Protein AF-A0A497CKU2-F1 (afdb_monomer_lite)

pLDDT: mean 89.62, std 6.11, range [52.0, 97.0]

Sequence (168 aa):
MKKFKQRWEITQNWQLIYPIVGVIALAYSVYKLVLLFSFDNIEITILLSCILFFILLKLTLTLFKFLEKRWKVDYKWRVVRIFLVFAVTGTTSVIITNPISNAIGLVKVNFADVFLGNAIYYVLKLLLTLPFYKILLVGFGWLFGEFSFFLNFAKKMLYRLGFKRFFN

Foldseek 3Di:
DVVVCVVQVPPDPVLVVLVVVVLVVLLVVLLVVLVVVPDPDPVVSVVSSVVSSVVVVVVVVVVLVVVCVVLVDPGSSVSSVLVVLVVVLVVVLLVVLVVVCVVVPLDLVVQPPPPCSNVVSVVVSCVSSLVSSLVSQLVSCVVSVNNVSSVVVSVVVCVVVVVVVVPD

Radius of gyration: 20.08 Å; chains: 1; bounding box: 48×52×46 Å

Structure (mmCIF, N/CA/C/O backbone):
data_AF-A0A497CKU2-F1
#
_entry.id   AF-A0A497CKU2-F1
#
loop_
_atom_site.group_PDB
_atom_site.id
_atom_site.type_symbol
_atom_site.label_atom_id
_atom_site.label_alt_id
_atom_site.label_comp_id
_atom_site.label_asym_id
_atom_site.label_entity_id
_atom_site.label_seq_id
_atom_site.pdbx_PDB_ins_code
_atom_site.Cartn_x
_atom_site.Cartn_y
_atom_site.Cartn_z
_atom_site.occupancy
_atom_site.B_iso_or_equiv
_atom_site.auth_seq_id
_atom_site.auth_comp_id
_atom_site.auth_asym_id
_atom_site.auth_atom_id
_atom_site.pdbx_PDB_model_num
ATOM 1 N N . MET A 1 1 ? -22.061 -10.935 16.675 1.00 76.69 1 MET A N 1
ATOM 2 C CA . MET A 1 1 ? -21.682 -9.594 16.160 1.00 76.69 1 MET A CA 1
ATOM 3 C C . MET A 1 1 ? -20.926 -8.706 17.164 1.00 76.69 1 MET A C 1
ATOM 5 O O . MET A 1 1 ? -19.894 -8.163 16.792 1.00 76.69 1 MET A O 1
ATOM 9 N N . LYS A 1 2 ? -21.370 -8.565 18.428 1.00 82.31 2 LYS A N 1
ATOM 10 C CA . LYS A 1 2 ? -20.725 -7.674 19.427 1.00 82.31 2 LYS A CA 1
ATOM 11 C C . LYS A 1 2 ? -19.222 -7.955 19.648 1.00 82.31 2 LYS A C 1
ATOM 13 O O . LYS A 1 2 ? -18.414 -7.041 19.543 1.00 82.31 2 LYS A O 1
ATOM 18 N N . LYS A 1 3 ? -18.836 -9.230 19.812 1.00 87.12 3 LYS A N 1
ATOM 19 C CA . LYS A 1 3 ? -17.426 -9.658 19.976 1.00 87.12 3 LYS A CA 1
ATOM 20 C C . LYS A 1 3 ? -16.514 -9.268 18.798 1.00 87.12 3 LYS A C 1
ATOM 22 O O . LYS A 1 3 ? -15.346 -8.960 19.002 1.00 87.12 3 LYS A O 1
ATOM 27 N N . PHE A 1 4 ? -17.038 -9.274 17.567 1.00 86.00 4 PHE A N 1
ATOM 28 C CA . PHE A 1 4 ? -16.274 -8.898 16.372 1.00 86.00 4 PHE A CA 1
ATOM 29 C C . PHE A 1 4 ? -16.002 -7.395 16.336 1.00 86.00 4 PHE A C 1
ATOM 31 O O . PHE A 1 4 ? -14.857 -6.990 16.156 1.00 86.00 4 PHE A O 1
ATOM 38 N N . LYS A 1 5 ? -17.042 -6.581 16.575 1.00 86.25 5 LYS A N 1
ATOM 39 C CA . LYS A 1 5 ? -16.913 -5.118 16.615 1.00 86.25 5 LYS A CA 1
ATOM 40 C C . LYS A 1 5 ? -15.896 -4.674 17.663 1.00 86.25 5 LYS A C 1
ATOM 42 O O . LYS A 1 5 ? -15.042 -3.858 17.357 1.00 86.25 5 LYS A O 1
ATOM 47 N N . GLN A 1 6 ? -15.923 -5.284 18.848 1.00 87.75 6 GLN A N 1
ATOM 48 C CA . GLN A 1 6 ? -14.955 -4.993 19.905 1.00 87.75 6 GLN A CA 1
ATOM 49 C C . GLN A 1 6 ? -13.521 -5.377 19.509 1.00 87.75 6 GLN A C 1
ATOM 51 O O . GLN A 1 6 ? -12.601 -4.592 19.702 1.00 87.75 6 GLN A O 1
ATOM 56 N N . ARG A 1 7 ? -13.317 -6.557 18.904 1.00 86.19 7 ARG A N 1
ATOM 57 C CA . ARG A 1 7 ? -11.985 -7.014 18.466 1.00 86.19 7 ARG A CA 1
ATOM 58 C C . ARG A 1 7 ? -11.354 -6.096 17.416 1.00 86.19 7 ARG A C 1
ATOM 60 O O . ARG A 1 7 ? -10.135 -5.936 17.422 1.00 86.19 7 ARG A O 1
ATOM 67 N N . TRP A 1 8 ? -12.174 -5.561 16.515 1.00 85.69 8 TRP A N 1
ATOM 68 C CA . TRP A 1 8 ? -11.758 -4.676 15.424 1.00 85.69 8 TRP A CA 1
ATOM 69 C C . TRP A 1 8 ? -11.856 -3.186 15.769 1.00 85.69 8 TRP A C 1
ATOM 71 O O . TRP A 1 8 ? -11.634 -2.367 14.885 1.00 85.69 8 TRP A O 1
ATOM 81 N N . GLU A 1 9 ? -12.191 -2.845 17.019 1.00 88.25 9 GLU A N 1
ATOM 82 C CA . GLU A 1 9 ? -12.399 -1.467 17.498 1.00 88.25 9 GLU A CA 1
ATOM 83 C C . GLU A 1 9 ? -13.355 -0.662 16.601 1.00 88.25 9 GLU A C 1
ATOM 85 O O . GLU A 1 9 ? -13.139 0.504 16.270 1.00 88.25 9 GLU A O 1
ATOM 90 N N . ILE A 1 10 ? -14.429 -1.325 16.173 1.00 88.19 10 ILE A N 1
ATOM 91 C CA . ILE A 1 10 ? -15.487 -0.732 15.362 1.00 88.19 10 ILE A CA 1
ATOM 92 C C . ILE A 1 10 ? -16.417 0.048 16.285 1.00 88.19 10 ILE A C 1
ATOM 94 O O . ILE A 1 10 ? -17.176 -0.540 17.059 1.00 88.19 10 ILE A O 1
ATOM 98 N N . THR A 1 11 ? -16.365 1.369 16.170 1.00 87.50 11 THR A N 1
ATOM 99 C CA . THR A 1 11 ? -17.225 2.306 16.898 1.00 87.50 11 THR A CA 1
ATOM 100 C C . THR A 1 11 ? -18.519 2.587 16.141 1.00 87.50 11 THR A C 1
ATOM 102 O O . THR A 1 11 ? -19.563 2.764 16.759 1.00 87.50 11 THR A O 1
ATOM 105 N N . GLN A 1 12 ? -18.476 2.573 14.805 1.00 88.75 12 GLN A N 1
ATOM 106 C CA . GLN A 1 12 ? -19.609 2.906 13.938 1.00 88.75 12 GLN A CA 1
ATOM 107 C C . GLN A 1 12 ? -19.880 1.799 12.919 1.00 88.75 12 GLN A C 1
ATOM 109 O O . GLN A 1 12 ? -18.955 1.217 12.356 1.00 88.75 12 GLN A O 1
ATOM 114 N N . ASN A 1 13 ? -21.153 1.524 12.624 1.00 89.38 13 ASN A N 1
ATOM 115 C CA . ASN A 1 13 ? -21.537 0.395 11.762 1.00 89.38 13 ASN A CA 1
ATOM 116 C C . ASN A 1 13 ? -20.945 0.467 10.348 1.00 89.38 13 ASN A C 1
ATOM 118 O O . ASN A 1 13 ? -20.566 -0.568 9.807 1.00 89.38 13 ASN A O 1
ATOM 122 N N . TRP A 1 14 ? -20.807 1.664 9.774 1.00 88.31 14 TRP A N 1
ATOM 123 C CA . TRP A 1 14 ? -20.240 1.840 8.434 1.00 88.31 14 TRP A CA 1
ATOM 124 C C . TRP A 1 14 ? -18.773 1.382 8.339 1.00 88.31 14 TRP A C 1
ATOM 126 O O . TRP A 1 14 ? -18.325 0.996 7.266 1.00 88.31 14 TRP A O 1
ATOM 136 N N . GLN A 1 15 ? -18.029 1.334 9.453 1.00 91.19 15 GLN A N 1
ATOM 137 C CA . GLN A 1 15 ? -16.632 0.872 9.472 1.00 91.19 15 GLN A CA 1
ATOM 138 C C . GLN A 1 15 ? -16.503 -0.635 9.194 1.00 91.19 15 GLN A C 1
ATOM 140 O O . GLN A 1 15 ? -15.416 -1.099 8.847 1.00 91.19 15 GLN A O 1
ATOM 145 N N . LEU A 1 16 ? -17.597 -1.405 9.288 1.00 91.06 16 LEU A N 1
ATOM 146 C CA . LEU A 1 16 ? -17.625 -2.819 8.892 1.00 91.06 16 LEU A CA 1
ATOM 147 C C . LEU A 1 16 ? -17.284 -3.024 7.412 1.00 91.06 16 LEU A C 1
ATOM 149 O O . LEU A 1 16 ? -16.845 -4.113 7.045 1.00 91.06 16 LEU A O 1
ATOM 153 N N . ILE A 1 17 ? -17.430 -1.985 6.583 1.00 92.50 17 ILE A N 1
ATOM 154 C CA . ILE A 1 17 ? -17.075 -2.050 5.169 1.00 92.50 17 ILE A CA 1
ATOM 155 C C . ILE A 1 17 ? -15.601 -2.418 4.970 1.00 92.50 17 ILE A C 1
ATOM 157 O O . ILE A 1 17 ? -15.293 -3.183 4.066 1.00 92.50 17 ILE A O 1
ATOM 161 N N . TYR A 1 18 ? -14.688 -1.962 5.837 1.00 91.50 18 TYR A N 1
ATOM 162 C CA . TYR A 1 18 ? -13.257 -2.189 5.630 1.00 91.50 18 TYR A CA 1
ATOM 163 C C . TYR A 1 18 ? -12.861 -3.659 5.809 1.00 91.50 18 TYR A C 1
ATOM 165 O O . TYR A 1 18 ? -12.276 -4.208 4.878 1.00 91.50 18 TYR A O 1
ATOM 173 N N . PRO A 1 19 ? -13.202 -4.352 6.917 1.00 91.88 19 PRO A N 1
ATOM 174 C CA . PRO A 1 19 ? -12.962 -5.790 7.011 1.00 91.88 19 PRO A CA 1
ATOM 175 C C . PRO A 1 19 ? -13.617 -6.593 5.880 1.00 91.88 19 PRO A C 1
ATOM 177 O O . PRO A 1 19 ? -12.997 -7.524 5.374 1.00 91.88 19 PRO A O 1
ATOM 180 N N . ILE A 1 20 ? -14.832 -6.222 5.456 1.00 93.62 20 ILE A N 1
ATOM 181 C CA . ILE A 1 20 ? -15.544 -6.903 4.361 1.00 93.62 20 ILE A CA 1
ATOM 182 C C . ILE A 1 20 ? -14.787 -6.730 3.041 1.00 93.62 20 ILE A C 1
ATOM 184 O O . ILE A 1 20 ? -14.458 -7.720 2.391 1.00 93.62 20 ILE A O 1
ATOM 188 N N . VAL A 1 21 ? -14.442 -5.493 2.677 1.00 94.06 21 VAL A N 1
ATOM 189 C CA . VAL A 1 21 ? -13.651 -5.190 1.475 1.00 94.06 21 VAL A CA 1
ATOM 190 C C . VAL A 1 21 ? -12.292 -5.885 1.530 1.00 94.06 21 VAL A C 1
ATOM 192 O O . VAL A 1 21 ? -11.849 -6.422 0.523 1.00 94.06 21 VAL A O 1
ATOM 195 N N . GLY A 1 22 ? -11.650 -5.943 2.700 1.00 93.06 22 GLY A N 1
ATOM 196 C CA . GLY A 1 22 ? -10.391 -6.665 2.884 1.00 93.06 22 GLY A CA 1
ATOM 197 C C . GLY A 1 22 ? -10.515 -8.164 2.595 1.00 93.06 22 GLY A C 1
ATOM 198 O O . GLY A 1 22 ? -9.664 -8.723 1.906 1.00 93.06 22 GLY A O 1
ATOM 199 N N . VAL A 1 23 ? -11.587 -8.809 3.064 1.00 94.75 23 VAL A N 1
ATOM 200 C CA . VAL A 1 23 ? -11.859 -10.229 2.781 1.00 94.75 23 VAL A CA 1
ATOM 201 C C . VAL A 1 23 ? -12.161 -10.452 1.298 1.00 94.75 23 VAL A C 1
ATOM 203 O O . VAL A 1 23 ? -11.612 -11.380 0.708 1.00 94.75 23 VAL A O 1
ATOM 206 N N . ILE A 1 24 ? -12.971 -9.586 0.680 1.00 95.50 24 ILE A N 1
ATOM 207 C CA . ILE A 1 24 ? -13.286 -9.655 -0.757 1.00 95.50 24 ILE A CA 1
ATOM 208 C C . ILE A 1 24 ? -12.014 -9.485 -1.597 1.00 95.50 24 ILE A C 1
ATOM 210 O O . ILE A 1 24 ? -11.765 -10.270 -2.509 1.00 95.50 24 ILE A O 1
ATOM 214 N N . ALA A 1 25 ? -11.173 -8.502 -1.267 1.00 93.69 25 ALA A N 1
ATOM 215 C CA . ALA A 1 25 ? -9.907 -8.268 -1.954 1.00 93.69 25 ALA A CA 1
ATOM 216 C C . ALA A 1 25 ? -8.948 -9.462 -1.813 1.00 93.69 25 ALA A C 1
ATOM 218 O O . ALA A 1 25 ? -8.254 -9.818 -2.768 1.00 93.69 25 ALA A O 1
ATOM 219 N N . LEU A 1 26 ? -8.929 -10.113 -0.644 1.00 95.38 26 LEU A N 1
ATOM 220 C CA . LEU A 1 26 ? -8.125 -11.311 -0.409 1.00 95.38 26 LEU A CA 1
ATOM 221 C C . LEU A 1 26 ? -8.645 -12.500 -1.225 1.00 95.38 26 LEU A C 1
ATOM 223 O O . LEU A 1 26 ? -7.850 -13.165 -1.882 1.00 95.38 26 LEU A O 1
ATOM 227 N N . ALA A 1 27 ? -9.962 -12.719 -1.259 1.00 95.44 27 ALA A N 1
ATOM 228 C CA . ALA A 1 27 ? -10.582 -13.748 -2.092 1.00 95.44 27 ALA A CA 1
ATOM 229 C C . ALA A 1 27 ? -10.280 -13.536 -3.586 1.00 95.44 27 ALA A C 1
ATOM 231 O O . ALA A 1 27 ? -9.874 -14.471 -4.272 1.00 95.44 27 ALA A O 1
ATOM 232 N N . TYR A 1 28 ? -10.387 -12.297 -4.075 1.00 94.06 28 TYR A N 1
ATOM 233 C CA . TYR A 1 28 ? -10.028 -11.955 -5.453 1.00 94.06 28 TYR A CA 1
ATOM 234 C C . TYR A 1 28 ? -8.541 -12.210 -5.749 1.00 94.06 28 TYR A C 1
ATOM 236 O O . TYR A 1 28 ? -8.195 -12.752 -6.799 1.00 94.06 28 TYR A O 1
ATOM 244 N N . SER A 1 29 ? -7.659 -11.865 -4.807 1.00 93.00 29 SER A N 1
ATOM 245 C CA . SER A 1 29 ? -6.216 -12.100 -4.939 1.00 93.00 29 SER A CA 1
ATOM 246 C C . SER A 1 29 ? -5.884 -13.592 -4.987 1.00 93.00 29 SER A C 1
ATOM 248 O O . SER A 1 29 ? -5.084 -14.009 -5.818 1.00 93.00 29 SER A O 1
ATOM 250 N N . VAL A 1 30 ? -6.530 -14.404 -4.144 1.00 95.38 30 VAL A N 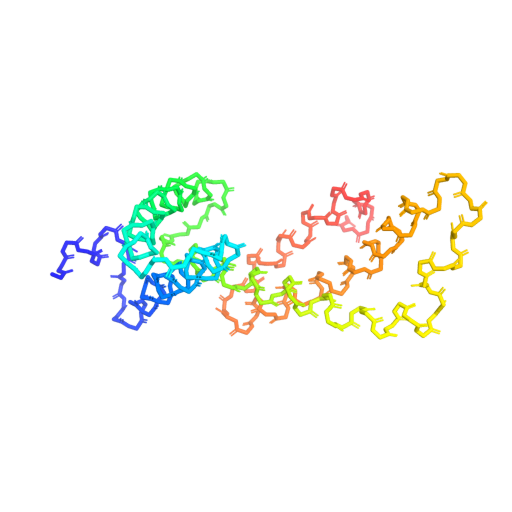1
ATOM 251 C CA . VAL A 1 30 ? -6.413 -15.873 -4.161 1.00 95.38 30 VAL A CA 1
ATOM 252 C C . VAL A 1 30 ? -6.849 -16.427 -5.508 1.00 95.38 30 VAL A C 1
ATOM 254 O O . VAL A 1 30 ? -6.092 -17.168 -6.124 1.00 95.38 30 VAL A O 1
ATOM 257 N N . TYR A 1 31 ? -8.028 -16.031 -5.990 1.00 91.38 31 TYR A N 1
ATOM 258 C CA . TYR A 1 31 ? -8.544 -16.477 -7.281 1.00 91.38 31 TYR A CA 1
ATOM 259 C C . TYR A 1 31 ? -7.568 -16.162 -8.422 1.00 91.38 31 TYR A C 1
ATOM 261 O O . TYR A 1 31 ? -7.220 -17.041 -9.208 1.00 91.38 31 TYR A O 1
ATOM 269 N N . LYS A 1 32 ? -7.056 -14.924 -8.476 1.00 91.06 32 LYS A N 1
ATOM 270 C CA . LYS A 1 32 ? -6.059 -14.515 -9.477 1.00 91.06 32 LYS A CA 1
ATOM 271 C C . LYS A 1 32 ? -4.748 -15.294 -9.371 1.00 91.06 32 LYS A C 1
ATOM 273 O O . LYS A 1 32 ? -4.164 -15.603 -10.404 1.00 91.06 32 LYS A O 1
ATOM 278 N N . LEU A 1 33 ? -4.288 -15.598 -8.157 1.00 91.38 33 LEU A N 1
ATOM 279 C CA . LEU A 1 33 ? -3.067 -16.373 -7.940 1.00 91.38 33 LEU A CA 1
ATOM 280 C C . LEU A 1 33 ? -3.233 -17.833 -8.351 1.00 91.38 33 LEU A C 1
ATOM 282 O O . LEU A 1 33 ? -2.351 -18.367 -9.008 1.00 91.38 33 LEU A O 1
ATOM 286 N N . VAL A 1 34 ? -4.348 -18.475 -8.005 1.00 91.81 34 VAL A N 1
ATOM 287 C CA . VAL A 1 34 ? -4.597 -19.873 -8.386 1.00 91.81 34 VAL A CA 1
ATOM 288 C C . VAL A 1 34 ? -4.740 -20.006 -9.903 1.00 91.81 34 VAL A C 1
ATOM 290 O O . VAL A 1 34 ? -4.200 -20.943 -10.484 1.00 91.81 34 VAL A O 1
ATOM 293 N N . LEU A 1 35 ? -5.370 -19.027 -10.560 1.00 87.12 35 LEU A N 1
ATOM 294 C CA . LEU A 1 35 ? -5.504 -18.993 -12.018 1.00 87.12 35 LEU A CA 1
ATOM 295 C C . LEU A 1 35 ? -4.152 -18.903 -12.751 1.00 87.12 35 LEU A C 1
ATOM 297 O O . LEU A 1 35 ? -4.063 -19.319 -13.898 1.00 87.12 35 LEU A O 1
ATOM 301 N N . LEU A 1 36 ? -3.092 -18.411 -12.097 1.00 88.81 36 LEU A N 1
ATOM 302 C CA . LEU A 1 36 ? -1.738 -18.385 -12.666 1.00 88.81 36 LEU A CA 1
ATOM 303 C C . LEU A 1 36 ? -1.123 -19.788 -12.811 1.00 88.81 36 LEU A C 1
ATOM 305 O O . LEU A 1 36 ? -0.213 -19.970 -13.614 1.00 88.81 36 LEU A O 1
ATOM 309 N N . PHE A 1 37 ? -1.607 -20.772 -12.051 1.00 85.88 37 PHE A N 1
ATOM 310 C CA . PHE A 1 37 ? -1.101 -22.145 -12.087 1.00 85.88 37 PHE A CA 1
ATOM 311 C C . PHE A 1 37 ? -1.849 -23.056 -13.075 1.00 85.88 37 PHE A C 1
ATOM 313 O O . PHE A 1 37 ? -1.416 -24.186 -13.268 1.00 85.88 37 PHE A O 1
ATOM 320 N N . SER A 1 38 ? -2.930 -22.575 -13.708 1.00 77.56 38 SER A N 1
ATOM 321 C CA . SER A 1 38 ? -3.649 -23.248 -14.807 1.00 77.56 38 SER A CA 1
ATOM 322 C C . SER A 1 38 ? -3.929 -24.747 -14.591 1.00 77.56 38 SER A C 1
ATOM 324 O O . SER A 1 38 ? -3.586 -25.569 -15.433 1.00 77.56 38 SER A O 1
ATOM 326 N N . PHE A 1 39 ? -4.539 -25.127 -13.462 1.00 79.94 39 PHE A N 1
ATOM 327 C CA . PHE A 1 39 ? -4.917 -26.525 -13.220 1.00 79.94 39 PHE A CA 1
ATOM 328 C C . PHE A 1 39 ? -6.140 -26.932 -14.059 1.00 79.94 39 PHE A C 1
ATOM 330 O O . PHE A 1 39 ? -7.180 -26.282 -13.980 1.00 79.94 39 PHE A O 1
ATOM 337 N N . ASP A 1 40 ? -6.047 -28.051 -14.784 1.00 77.25 40 ASP A N 1
AT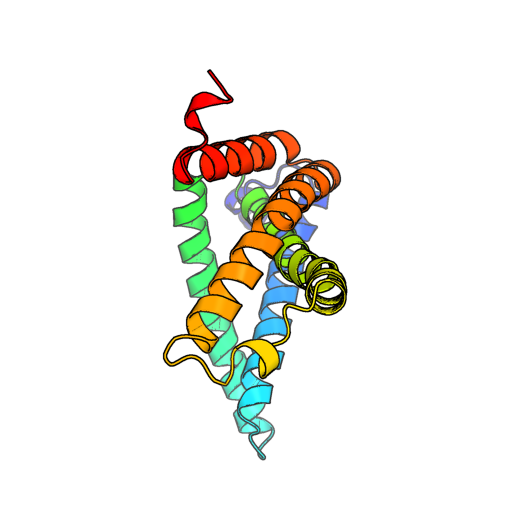OM 338 C CA . ASP A 1 40 ? -7.152 -28.577 -15.608 1.00 77.25 40 ASP A CA 1
ATOM 339 C C . ASP A 1 40 ? -8.336 -29.100 -14.771 1.00 77.25 40 ASP A C 1
ATOM 341 O O . ASP A 1 40 ? -9.484 -29.104 -15.214 1.00 77.25 40 ASP A O 1
ATOM 345 N N . ASN A 1 41 ? -8.076 -29.517 -13.527 1.00 87.19 41 ASN A N 1
ATOM 346 C CA . ASN A 1 41 ? -9.087 -30.081 -12.635 1.00 87.19 41 ASN A CA 1
ATOM 347 C C . ASN A 1 41 ? -9.723 -29.003 -11.744 1.00 87.19 41 ASN A C 1
ATOM 349 O O . ASN A 1 41 ? -9.064 -28.400 -10.886 1.00 87.19 41 ASN A O 1
ATOM 353 N N . ILE A 1 42 ? -11.040 -28.823 -11.882 1.00 86.94 42 ILE A N 1
ATOM 354 C CA . ILE A 1 42 ? -11.838 -27.884 -11.074 1.00 86.94 42 ILE A CA 1
ATOM 355 C C . ILE A 1 42 ? -11.732 -28.171 -9.567 1.00 86.94 42 ILE A C 1
ATOM 357 O O . ILE A 1 42 ? -11.590 -27.240 -8.774 1.00 86.94 42 ILE A O 1
ATOM 361 N N . GLU A 1 43 ? -11.741 -29.441 -9.159 1.00 89.12 43 GLU A N 1
ATOM 362 C CA . GLU A 1 43 ? -11.698 -29.828 -7.742 1.00 89.12 43 GLU A CA 1
ATOM 363 C C . GLU A 1 43 ? -10.392 -29.394 -7.063 1.00 89.12 43 GLU A C 1
ATOM 365 O O . GLU A 1 43 ? -10.406 -28.804 -5.980 1.00 89.12 43 GLU A O 1
ATOM 370 N N . ILE A 1 44 ? -9.261 -29.609 -7.743 1.00 87.81 44 ILE A N 1
ATOM 371 C CA . ILE A 1 44 ? -7.929 -29.209 -7.271 1.00 87.81 44 ILE A CA 1
ATOM 372 C C . ILE A 1 44 ? -7.848 -27.682 -7.160 1.00 87.81 44 ILE A C 1
ATOM 374 O O . ILE A 1 44 ? -7.346 -27.156 -6.165 1.00 87.81 44 ILE A O 1
ATOM 378 N N . THR A 1 45 ? -8.402 -26.968 -8.143 1.00 88.00 45 THR A N 1
ATOM 379 C CA . THR A 1 45 ? -8.462 -25.499 -8.162 1.00 88.00 45 THR A CA 1
ATOM 380 C C . THR A 1 45 ? -9.228 -24.943 -6.958 1.00 88.00 45 THR A C 1
ATOM 382 O O . THR A 1 45 ? -8.764 -24.001 -6.303 1.00 88.00 45 THR A O 1
ATOM 385 N N . ILE A 1 46 ? -10.380 -25.532 -6.625 1.00 90.81 46 ILE A N 1
ATOM 386 C CA . ILE A 1 46 ? -11.196 -25.118 -5.474 1.00 90.81 46 ILE A CA 1
ATOM 387 C C . ILE A 1 46 ? -10.462 -25.416 -4.163 1.00 90.81 46 ILE A C 1
ATOM 389 O O . ILE A 1 46 ? -10.334 -24.528 -3.315 1.00 90.81 46 ILE A O 1
ATOM 393 N N . LEU A 1 47 ? -9.928 -26.631 -4.010 1.00 92.12 47 LEU A N 1
ATOM 394 C CA . LEU A 1 47 ? -9.213 -27.044 -2.802 1.00 92.12 47 LEU A CA 1
ATOM 395 C C . LEU A 1 47 ? -7.999 -26.142 -2.527 1.00 92.12 47 LEU A C 1
ATOM 397 O O . LEU A 1 47 ? -7.840 -25.632 -1.413 1.00 92.12 47 LEU A O 1
ATOM 401 N N . LEU A 1 48 ? -7.179 -25.885 -3.550 1.00 91.88 48 LEU A N 1
ATOM 402 C CA . LEU A 1 48 ? -6.025 -24.990 -3.450 1.00 91.88 48 LEU A CA 1
ATOM 403 C C . LEU A 1 48 ? -6.436 -23.554 -3.128 1.00 91.88 48 LEU A C 1
ATOM 405 O O . LEU A 1 48 ? -5.786 -22.915 -2.300 1.00 91.88 48 LEU A O 1
ATOM 409 N N . SER A 1 49 ? -7.525 -23.057 -3.719 1.00 92.75 49 SER A N 1
ATOM 410 C CA . SER A 1 49 ? -8.055 -21.724 -3.407 1.00 92.75 49 SER A CA 1
ATOM 411 C C . SER A 1 49 ? -8.430 -21.602 -1.931 1.00 92.75 49 SER A C 1
ATOM 413 O O . SER A 1 49 ? -8.045 -20.631 -1.279 1.00 92.75 49 SER A O 1
ATOM 415 N N . CYS A 1 50 ? -9.115 -22.597 -1.362 1.00 94.12 50 CYS A N 1
ATOM 416 C CA . CYS A 1 50 ? -9.450 -22.602 0.062 1.00 94.12 50 CYS A CA 1
ATOM 417 C C . CYS A 1 50 ? -8.193 -22.600 0.942 1.00 94.12 50 CYS A C 1
ATOM 419 O O . CYS A 1 50 ? -8.074 -21.762 1.840 1.00 94.12 50 CYS A O 1
ATOM 421 N N . ILE A 1 51 ? -7.233 -23.488 0.667 1.00 95.06 51 ILE A N 1
ATOM 422 C CA . ILE A 1 51 ? -5.979 -23.581 1.431 1.00 95.06 51 ILE A CA 1
ATOM 423 C C . ILE A 1 51 ? -5.210 -22.253 1.367 1.00 95.06 51 ILE A C 1
ATOM 425 O O . ILE A 1 51 ? -4.843 -21.693 2.406 1.00 95.06 51 ILE A O 1
ATOM 429 N N . LEU A 1 52 ? -5.016 -21.710 0.163 1.00 95.62 52 LEU A N 1
ATOM 430 C CA . LEU A 1 52 ? -4.288 -20.462 -0.052 1.00 95.62 52 LEU A CA 1
ATOM 431 C C . LEU A 1 52 ? -4.991 -19.275 0.617 1.00 95.62 52 LEU A C 1
ATOM 433 O O . LEU A 1 52 ? -4.324 -18.429 1.214 1.00 95.62 52 LEU A O 1
ATOM 437 N N . PHE A 1 53 ? -6.325 -19.234 0.585 1.00 97.00 53 PHE A N 1
ATOM 438 C CA . PHE A 1 53 ? -7.109 -18.210 1.271 1.00 97.00 53 PHE A CA 1
ATOM 439 C C . PHE A 1 53 ? -6.847 -18.202 2.778 1.00 97.00 53 PHE A C 1
ATOM 441 O O . PHE A 1 53 ? -6.568 -17.141 3.340 1.00 97.00 53 PHE A O 1
ATOM 448 N N . PHE A 1 54 ? -6.873 -19.361 3.442 1.00 96.12 54 PHE A N 1
ATOM 449 C CA . PHE A 1 54 ? -6.602 -19.429 4.881 1.00 96.12 54 PHE A CA 1
ATOM 450 C C . PHE A 1 54 ? -5.161 -19.035 5.226 1.00 96.12 54 PHE A C 1
ATOM 452 O O . PHE A 1 54 ? -4.941 -18.318 6.210 1.00 96.12 54 PHE A O 1
ATOM 459 N N . ILE A 1 55 ? -4.188 -19.456 4.410 1.00 96.56 55 ILE A N 1
ATOM 460 C CA . ILE A 1 55 ? -2.777 -19.082 4.577 1.00 96.56 55 ILE A CA 1
ATOM 461 C C . ILE A 1 55 ? -2.614 -17.563 4.461 1.00 96.56 55 ILE A C 1
ATOM 463 O O . ILE A 1 55 ? -2.070 -16.930 5.373 1.00 96.56 55 ILE A O 1
ATOM 467 N N . LEU A 1 56 ? -3.127 -16.967 3.381 1.00 95.56 56 LEU A N 1
ATOM 468 C CA . LEU A 1 56 ? -3.037 -15.528 3.147 1.00 95.56 56 LEU A CA 1
ATOM 469 C C . LEU A 1 56 ? -3.782 -14.739 4.220 1.00 95.56 56 LEU A C 1
ATOM 471 O O . LEU A 1 56 ? -3.225 -13.781 4.747 1.00 95.56 56 LEU A O 1
ATOM 475 N N . LEU A 1 57 ? -4.979 -15.165 4.629 1.00 95.56 57 LEU A N 1
ATOM 476 C CA . LEU A 1 57 ? -5.729 -14.505 5.698 1.00 95.56 57 LEU A CA 1
ATOM 477 C C . LEU A 1 57 ? -4.925 -14.466 7.004 1.00 95.56 57 LEU A C 1
ATOM 479 O O . LEU A 1 57 ? -4.818 -13.414 7.643 1.00 95.56 57 LEU A O 1
ATOM 483 N N . LYS A 1 58 ? -4.324 -15.595 7.398 1.00 95.69 58 LYS A N 1
ATOM 484 C CA . LYS A 1 58 ? -3.500 -15.675 8.612 1.00 95.69 58 LYS A CA 1
ATOM 485 C C . LYS A 1 58 ? -2.265 -14.778 8.512 1.00 95.69 58 LYS A C 1
ATOM 487 O O . LYS A 1 58 ? -1.930 -14.088 9.482 1.00 95.69 58 LYS A O 1
ATOM 492 N N . LEU A 1 59 ? -1.615 -14.754 7.350 1.00 95.44 59 LEU A N 1
ATOM 493 C CA . LEU A 1 59 ? -0.469 -13.892 7.075 1.00 95.44 59 LEU A CA 1
ATOM 494 C C . LEU A 1 59 ? -0.861 -12.412 7.165 1.00 95.44 59 LEU A C 1
ATOM 496 O O . LEU A 1 59 ? -0.240 -11.664 7.921 1.00 95.44 59 LEU A O 1
ATOM 500 N N . THR A 1 60 ? -1.929 -11.996 6.482 1.00 93.56 60 THR A N 1
ATOM 501 C CA . THR A 1 60 ? -2.419 -10.611 6.481 1.00 93.56 60 THR A CA 1
ATOM 502 C C . THR A 1 60 ? -2.764 -10.137 7.891 1.00 93.56 60 THR A C 1
ATOM 504 O O . THR A 1 60 ? -2.316 -9.069 8.306 1.00 93.56 60 THR A O 1
ATOM 507 N N . LEU A 1 61 ? -3.486 -10.941 8.678 1.00 92.88 61 LEU A N 1
ATOM 508 C CA . LEU A 1 61 ? -3.826 -10.582 10.060 1.00 92.88 61 LEU A CA 1
ATOM 509 C C . LEU A 1 61 ? -2.590 -10.477 10.966 1.00 92.88 61 LEU A C 1
ATOM 511 O O . LEU A 1 61 ? -2.562 -9.648 11.877 1.00 92.88 61 LEU A O 1
ATOM 515 N N . THR A 1 62 ? -1.564 -11.293 10.724 1.00 93.25 62 THR A N 1
ATOM 516 C CA . THR A 1 62 ? -0.297 -11.221 11.467 1.00 93.25 62 THR A CA 1
ATOM 517 C C . THR A 1 62 ? 0.481 -9.957 11.102 1.00 93.25 62 THR A C 1
ATOM 519 O O . THR A 1 62 ? 0.951 -9.245 11.993 1.00 93.25 62 THR A O 1
ATOM 522 N N . LEU A 1 63 ? 0.544 -9.618 9.811 1.00 92.62 63 LEU A N 1
ATOM 523 C CA . LEU A 1 63 ? 1.150 -8.373 9.336 1.00 92.62 63 LEU A CA 1
ATOM 524 C C . LEU A 1 63 ? 0.434 -7.139 9.886 1.00 92.62 63 LEU A C 1
ATOM 526 O O . LEU A 1 63 ? 1.096 -6.181 10.279 1.00 92.62 63 LEU A O 1
ATOM 530 N N . PHE A 1 64 ? -0.897 -7.155 9.964 1.00 92.00 64 PHE A N 1
ATOM 531 C CA . PHE A 1 64 ? -1.658 -6.023 10.494 1.00 92.00 64 PHE A CA 1
ATOM 532 C C . PHE A 1 64 ? -1.294 -5.714 11.941 1.00 92.00 64 PHE A C 1
ATOM 534 O O . PHE A 1 64 ? -1.037 -4.555 12.246 1.00 92.00 64 PHE A O 1
ATOM 541 N N . LYS A 1 65 ? -1.156 -6.730 12.802 1.00 89.81 65 LYS A N 1
ATOM 542 C CA . LYS A 1 65 ? -0.709 -6.527 14.192 1.00 89.81 65 LYS A CA 1
ATOM 543 C C . LYS A 1 65 ? 0.673 -5.873 14.267 1.00 89.81 65 LYS A C 1
ATOM 545 O O . LYS A 1 65 ? 0.914 -5.008 15.107 1.00 89.81 65 LYS A O 1
ATOM 550 N N . PHE A 1 66 ? 1.591 -6.279 13.391 1.00 89.81 66 PHE A N 1
ATOM 551 C CA . PHE A 1 66 ? 2.932 -5.697 13.334 1.00 89.81 66 PHE A CA 1
ATOM 552 C C . PHE A 1 66 ? 2.905 -4.238 12.846 1.00 89.81 66 PHE A C 1
ATOM 554 O O . PHE A 1 66 ? 3.581 -3.369 13.405 1.00 89.81 66 PHE A O 1
ATOM 561 N N . LEU A 1 67 ? 2.107 -3.957 11.815 1.00 90.12 67 LEU A N 1
ATOM 562 C CA . LEU A 1 67 ? 2.019 -2.636 11.198 1.00 90.12 67 LEU A CA 1
ATOM 563 C C . LEU A 1 67 ? 1.252 -1.634 12.050 1.00 90.12 67 LEU A C 1
ATOM 565 O O . LEU A 1 67 ? 1.687 -0.492 12.137 1.00 90.12 67 LEU A O 1
ATOM 569 N N . GLU A 1 68 ? 0.194 -2.058 12.735 1.00 88.94 68 GLU A N 1
ATOM 570 C CA . GLU A 1 68 ? -0.545 -1.254 13.714 1.00 88.94 68 GLU A CA 1
ATOM 571 C C . GLU A 1 68 ? 0.415 -0.638 14.744 1.00 88.94 68 GLU A C 1
ATOM 573 O O . GLU A 1 68 ? 0.451 0.583 14.917 1.00 88.94 68 GLU A O 1
ATOM 578 N N . LYS A 1 69 ? 1.304 -1.460 15.324 1.00 86.94 69 LYS A N 1
ATOM 579 C CA . LYS A 1 69 ? 2.324 -1.009 16.285 1.00 86.94 69 LYS A CA 1
ATOM 580 C C . LYS A 1 69 ? 3.368 -0.082 15.654 1.00 86.94 69 LYS A C 1
ATOM 582 O O . LYS A 1 69 ? 3.782 0.897 16.275 1.00 86.94 69 LYS A O 1
ATOM 587 N N . ARG A 1 70 ? 3.813 -0.371 14.426 1.00 87.25 70 ARG A N 1
ATOM 588 C CA . ARG A 1 70 ? 4.851 0.419 13.733 1.00 87.25 70 ARG A CA 1
ATOM 589 C C . ARG A 1 70 ? 4.339 1.776 13.249 1.00 87.25 70 ARG A C 1
ATOM 591 O O . ARG A 1 70 ? 5.098 2.746 13.218 1.00 87.25 70 ARG A O 1
ATOM 598 N N . TRP A 1 71 ? 3.082 1.830 1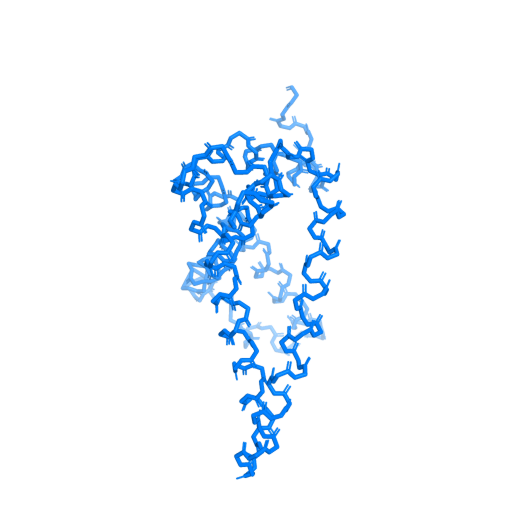2.830 1.00 87.69 71 TRP A N 1
ATOM 599 C CA . TRP A 1 71 ? 2.442 3.010 12.260 1.00 87.69 71 TRP A CA 1
ATOM 600 C C . TRP A 1 71 ? 1.658 3.829 13.287 1.00 87.69 71 TRP A C 1
ATOM 602 O O . TRP A 1 71 ? 1.304 4.960 12.965 1.00 87.69 71 TRP A O 1
ATOM 612 N N . LYS A 1 72 ? 1.483 3.314 14.517 1.00 86.31 72 LYS A N 1
ATOM 613 C CA . LYS A 1 72 ? 0.742 3.958 15.616 1.00 86.31 72 LYS A CA 1
ATOM 614 C C . LYS A 1 72 ? -0.668 4.361 15.173 1.00 86.31 72 LYS A C 1
ATOM 616 O O . LYS A 1 72 ? -1.041 5.525 15.245 1.00 86.31 72 LYS A O 1
ATOM 621 N N . VAL A 1 73 ? -1.402 3.397 14.624 1.00 86.81 73 VAL A N 1
ATOM 622 C CA . VAL A 1 73 ? -2.759 3.608 14.107 1.00 86.81 73 VAL A CA 1
ATOM 623 C C . VAL A 1 73 ? -3.765 3.362 15.230 1.00 86.81 73 VAL A C 1
ATOM 625 O O . VAL A 1 73 ? -3.703 2.319 15.867 1.00 86.81 73 VAL A O 1
ATOM 628 N N . ASP A 1 74 ? -4.697 4.295 15.441 1.00 82.12 74 ASP A N 1
ATOM 629 C CA . ASP A 1 74 ? -5.623 4.271 16.591 1.00 82.12 74 ASP A CA 1
ATOM 630 C C . ASP A 1 74 ? -6.647 3.125 16.566 1.00 82.12 74 ASP A C 1
ATOM 632 O O . ASP A 1 74 ? -7.172 2.748 17.606 1.00 82.12 74 ASP A O 1
ATOM 636 N N . TYR A 1 75 ? -6.967 2.613 15.371 1.00 87.56 75 TYR A N 1
ATOM 637 C CA . TYR A 1 75 ? -8.007 1.604 15.170 1.00 87.56 75 TYR A CA 1
ATOM 638 C C . TYR A 1 75 ? -7.576 0.543 14.157 1.00 87.56 75 TYR A C 1
ATOM 640 O O . TYR A 1 75 ? -7.137 0.873 13.048 1.00 87.56 75 TYR A O 1
ATOM 648 N N . LYS A 1 76 ? -7.818 -0.734 14.457 1.00 88.12 76 LYS A N 1
ATOM 649 C CA . LYS A 1 76 ? -7.475 -1.858 13.555 1.00 88.12 76 LYS A CA 1
ATOM 650 C C . LYS A 1 76 ? -8.078 -1.765 12.159 1.00 88.12 76 LYS A C 1
ATOM 652 O O . LYS A 1 76 ? -7.419 -2.089 11.172 1.00 88.12 76 LYS A O 1
ATOM 657 N N . TRP A 1 77 ? -9.321 -1.303 12.042 1.00 88.44 77 TRP A N 1
ATOM 658 C CA . TRP A 1 77 ? -9.980 -1.178 10.740 1.00 88.44 77 TRP A CA 1
ATOM 659 C C . TRP A 1 77 ? -9.328 -0.096 9.849 1.00 88.44 77 TRP A C 1
ATOM 661 O O . TRP A 1 77 ? -9.393 -0.207 8.622 1.00 88.44 77 TRP A O 1
ATOM 671 N N . ARG A 1 78 ? -8.630 0.904 10.423 1.00 91.56 78 ARG A N 1
ATOM 672 C CA . ARG A 1 78 ? -7.882 1.918 9.645 1.00 91.56 78 ARG A CA 1
ATOM 673 C C . ARG A 1 78 ? -6.684 1.318 8.922 1.00 91.56 78 ARG A C 1
ATOM 675 O O . ARG A 1 78 ? -6.340 1.792 7.846 1.00 91.56 78 ARG A O 1
ATOM 682 N N . VAL A 1 79 ? -6.087 0.247 9.450 1.00 92.44 79 VAL A N 1
ATOM 683 C CA . VAL A 1 79 ? -4.987 -0.455 8.769 1.00 92.44 79 VAL A CA 1
ATOM 684 C C . VAL A 1 79 ? -5.455 -0.962 7.404 1.00 92.44 79 VAL A C 1
ATOM 686 O O . VAL A 1 79 ? -4.783 -0.723 6.405 1.00 92.44 79 VAL A O 1
ATOM 689 N N . VAL A 1 80 ? -6.651 -1.557 7.325 1.00 92.56 80 VAL A N 1
ATOM 690 C CA . VAL A 1 80 ? -7.227 -2.015 6.048 1.00 92.56 80 VAL A CA 1
ATOM 691 C C . VAL A 1 80 ? -7.423 -0.851 5.077 1.00 92.56 80 VAL A C 1
ATOM 693 O O . VAL A 1 80 ? -7.049 -0.955 3.912 1.00 92.56 80 VAL A O 1
ATOM 696 N N . ARG A 1 81 ? -7.947 0.282 5.556 1.00 91.69 81 ARG A N 1
ATOM 697 C CA . ARG A 1 81 ? -8.097 1.501 4.747 1.00 91.69 81 ARG A CA 1
ATOM 698 C C . ARG A 1 81 ? -6.756 1.988 4.190 1.00 91.69 81 ARG A C 1
ATOM 700 O O . ARG A 1 81 ? -6.666 2.284 3.003 1.00 91.69 81 ARG A O 1
ATOM 707 N N . ILE A 1 82 ? -5.717 2.038 5.022 1.00 94.06 82 ILE A N 1
ATOM 708 C CA . ILE A 1 82 ? -4.364 2.436 4.609 1.00 94.06 82 ILE A CA 1
ATOM 709 C C . ILE A 1 82 ? -3.840 1.501 3.508 1.00 94.06 82 ILE A C 1
ATOM 711 O O . ILE A 1 82 ? -3.309 1.967 2.502 1.00 94.06 82 ILE A O 1
ATOM 715 N N . PHE A 1 83 ? -4.034 0.190 3.660 1.00 93.50 83 PHE A N 1
ATOM 716 C CA . PHE A 1 83 ? -3.658 -0.791 2.640 1.00 93.50 83 PHE A CA 1
ATOM 717 C C . PHE A 1 83 ? -4.413 -0.609 1.320 1.00 93.50 83 PHE A C 1
ATOM 719 O O . PHE A 1 83 ? -3.804 -0.737 0.260 1.00 93.50 83 PHE A O 1
ATOM 726 N N . LEU A 1 84 ? -5.705 -0.275 1.368 1.00 92.50 84 LEU A N 1
ATOM 727 C CA . LEU A 1 84 ? -6.485 0.024 0.164 1.00 92.50 84 LEU A CA 1
ATOM 728 C C . LEU A 1 84 ? -5.933 1.248 -0.570 1.00 92.50 84 LEU A C 1
ATOM 730 O O . LEU A 1 84 ? -5.738 1.191 -1.783 1.00 92.50 84 LEU A O 1
ATOM 734 N N . VAL A 1 85 ? -5.602 2.318 0.158 1.00 95.06 85 VAL A N 1
ATOM 735 C CA . VAL A 1 85 ? -4.957 3.498 -0.436 1.00 95.06 85 VAL A CA 1
ATOM 736 C C . VAL A 1 85 ? -3.622 3.114 -1.078 1.00 95.06 85 VAL A C 1
ATOM 738 O O . VAL A 1 85 ? -3.370 3.506 -2.216 1.00 95.06 85 VAL A O 1
ATOM 741 N N . PHE A 1 86 ? -2.792 2.294 -0.422 1.00 94.88 86 PHE A N 1
ATOM 742 C CA . PHE A 1 86 ? -1.538 1.807 -1.015 1.00 94.88 86 PHE A CA 1
ATOM 743 C C . PHE A 1 86 ? -1.750 0.980 -2.293 1.00 94.88 86 PHE A C 1
ATOM 745 O O . PHE A 1 86 ? -1.028 1.173 -3.270 1.00 94.88 86 PHE A O 1
ATOM 752 N N . ALA A 1 87 ? -2.751 0.100 -2.321 1.00 93.19 87 ALA A N 1
ATOM 753 C CA . ALA A 1 87 ? -3.060 -0.708 -3.499 1.00 93.19 87 ALA A CA 1
ATOM 754 C C . ALA A 1 87 ? -3.499 0.155 -4.700 1.00 93.19 87 ALA A C 1
ATOM 756 O O . ALA A 1 87 ? -3.014 -0.033 -5.821 1.00 93.19 87 ALA A O 1
ATOM 757 N N . VAL A 1 88 ? -4.374 1.138 -4.461 1.00 94.25 88 VAL A N 1
ATOM 758 C CA . VAL A 1 88 ? -4.861 2.054 -5.505 1.00 94.25 88 VAL A CA 1
ATOM 759 C C . VAL A 1 88 ? -3.741 2.978 -5.984 1.00 94.25 88 VAL A C 1
ATOM 761 O O . VAL A 1 88 ? -3.518 3.120 -7.184 1.00 94.25 88 VAL A O 1
ATOM 764 N N . THR A 1 89 ? -2.992 3.580 -5.063 1.00 95.12 89 THR A N 1
ATOM 765 C CA . THR A 1 89 ? -1.900 4.510 -5.400 1.00 95.12 89 THR A CA 1
ATOM 766 C C . THR A 1 89 ? -0.765 3.829 -6.155 1.00 95.12 89 THR A C 1
ATOM 768 O O . THR A 1 89 ? -0.264 4.407 -7.117 1.00 95.12 89 THR A O 1
ATOM 771 N N . GLY A 1 90 ? -0.391 2.602 -5.777 1.00 91.00 90 GLY A N 1
ATOM 772 C CA . GLY A 1 90 ? 0.682 1.853 -6.435 1.00 91.00 90 GLY A CA 1
ATOM 773 C C . GLY A 1 90 ? 0.358 1.471 -7.881 1.00 91.00 90 GLY A C 1
ATOM 774 O O . GLY A 1 90 ? 1.194 1.632 -8.769 1.00 91.00 90 GLY A O 1
ATOM 775 N N . THR A 1 91 ? -0.870 1.019 -8.143 1.00 92.19 91 THR A N 1
ATOM 776 C CA . THR A 1 91 ? -1.317 0.718 -9.515 1.00 92.19 91 THR A CA 1
ATOM 777 C C . THR A 1 91 ? -1.452 1.997 -10.343 1.00 92.19 91 THR A C 1
ATOM 779 O O . THR A 1 91 ? -0.908 2.086 -11.446 1.00 92.19 91 THR A O 1
ATOM 782 N N . THR A 1 92 ? -2.086 3.026 -9.779 1.00 95.25 92 THR A N 1
ATOM 783 C CA . THR A 1 92 ? -2.320 4.311 -10.457 1.00 95.25 92 THR A CA 1
ATOM 784 C C . THR A 1 92 ? -1.016 5.028 -10.812 1.00 95.25 92 THR A C 1
ATOM 786 O O . THR A 1 92 ? -0.906 5.582 -11.906 1.00 95.25 92 THR A O 1
ATOM 789 N N . SER A 1 93 ? 0.007 4.988 -9.947 1.00 94.50 93 SER A N 1
ATOM 790 C CA . SER A 1 93 ? 1.287 5.651 -10.234 1.00 94.50 93 SER A CA 1
ATOM 791 C C . SER A 1 93 ? 1.970 5.082 -11.472 1.00 94.50 93 SER A C 1
ATOM 793 O O . SER A 1 93 ? 2.471 5.843 -12.292 1.00 94.50 93 SER A O 1
ATOM 795 N N . VAL A 1 94 ? 1.945 3.759 -11.654 1.00 91.50 94 VAL A N 1
ATOM 796 C CA . VAL A 1 94 ? 2.552 3.124 -12.834 1.00 91.50 94 VAL A CA 1
ATOM 797 C C . VAL A 1 94 ? 1.769 3.471 -14.099 1.00 91.50 94 VAL A C 1
ATOM 799 O O . VAL A 1 94 ? 2.376 3.783 -15.123 1.00 91.50 94 VAL A O 1
ATOM 802 N N . ILE A 1 95 ? 0.434 3.474 -14.024 1.00 93.81 95 ILE A N 1
ATOM 803 C CA . ILE A 1 95 ? -0.438 3.828 -15.155 1.00 93.81 95 ILE A CA 1
ATOM 804 C C . ILE A 1 95 ? -0.158 5.255 -15.634 1.00 93.81 95 ILE A C 1
ATOM 806 O O . ILE A 1 95 ? -0.018 5.465 -16.835 1.00 93.81 95 ILE A O 1
ATOM 810 N N . ILE A 1 96 ? -0.017 6.215 -14.715 1.00 93.19 96 ILE A N 1
ATOM 811 C CA . ILE A 1 96 ? 0.272 7.619 -15.051 1.00 93.19 96 ILE A CA 1
ATOM 812 C C . ILE A 1 96 ? 1.704 7.790 -15.564 1.00 93.19 96 ILE A C 1
ATOM 814 O O . ILE A 1 96 ? 1.943 8.551 -16.499 1.00 93.19 96 ILE A O 1
ATOM 818 N N . THR A 1 97 ? 2.676 7.090 -14.977 1.00 92.62 97 THR A N 1
ATOM 819 C CA . THR A 1 97 ? 4.081 7.250 -15.369 1.00 92.62 97 THR A CA 1
ATOM 820 C C . THR A 1 97 ? 4.415 6.578 -16.702 1.00 92.62 97 THR A C 1
ATOM 822 O O . THR A 1 97 ? 5.290 7.064 -17.411 1.00 92.62 97 THR A O 1
ATOM 825 N N . ASN A 1 98 ? 3.719 5.509 -17.095 1.00 90.94 98 ASN A N 1
ATOM 826 C CA . ASN A 1 98 ? 3.963 4.814 -18.365 1.00 90.94 98 ASN A CA 1
ATOM 827 C C . ASN A 1 98 ? 3.907 5.717 -19.622 1.00 90.94 98 ASN A C 1
ATOM 829 O O . ASN A 1 98 ? 4.894 5.723 -20.364 1.00 90.94 98 ASN A O 1
ATOM 833 N N . PRO A 1 99 ? 2.837 6.498 -19.886 1.00 91.69 99 PRO A N 1
ATOM 834 C CA . PRO A 1 99 ? 2.786 7.375 -21.058 1.00 91.69 99 PRO A CA 1
ATOM 835 C C . PRO A 1 99 ? 3.879 8.446 -21.015 1.00 91.69 99 PRO A C 1
ATOM 837 O O . PRO A 1 99 ? 4.507 8.713 -22.034 1.00 91.69 99 PRO A O 1
ATOM 840 N N . ILE A 1 100 ? 4.172 8.991 -19.831 1.00 92.00 100 ILE A N 1
ATOM 841 C CA . ILE A 1 100 ? 5.234 9.985 -19.641 1.00 92.00 100 ILE A CA 1
ATOM 842 C C . ILE A 1 100 ? 6.597 9.370 -19.964 1.00 92.00 100 ILE A C 1
ATOM 844 O O . ILE A 1 100 ? 7.358 9.962 -20.719 1.00 92.00 100 ILE A O 1
ATOM 848 N N . SER A 1 101 ? 6.887 8.165 -19.455 1.00 90.31 101 SER A N 1
ATOM 849 C CA . SER A 1 101 ? 8.144 7.462 -19.736 1.00 90.31 101 SER A CA 1
ATOM 850 C C . SER A 1 101 ? 8.326 7.177 -21.226 1.00 90.31 101 SER A C 1
ATOM 852 O O . SER A 1 101 ? 9.421 7.358 -21.748 1.00 90.31 101 SER A O 1
ATOM 854 N N . ASN A 1 102 ? 7.252 6.810 -21.928 1.00 89.25 102 ASN A N 1
ATOM 855 C CA . ASN A 1 102 ? 7.312 6.575 -23.367 1.00 89.25 102 ASN A CA 1
ATOM 856 C C . ASN A 1 102 ? 7.524 7.885 -24.140 1.00 89.25 102 ASN A C 1
ATOM 858 O O . ASN A 1 102 ? 8.328 7.911 -25.066 1.00 89.25 102 ASN A O 1
ATOM 862 N N . ALA A 1 103 ? 6.861 8.974 -23.735 1.00 90.12 103 ALA A N 1
ATOM 863 C CA . ALA A 1 103 ? 6.972 10.278 -24.390 1.00 90.12 103 ALA A CA 1
ATOM 864 C C . ALA A 1 103 ? 8.389 10.868 -24.309 1.00 90.12 103 ALA A C 1
ATOM 866 O O . ALA A 1 103 ? 8.863 11.462 -25.270 1.00 90.12 103 ALA A O 1
ATOM 867 N N . ILE A 1 104 ? 9.087 10.666 -23.188 1.00 90.19 104 ILE A N 1
ATOM 868 C CA . ILE A 1 104 ? 10.475 11.125 -23.006 1.00 90.19 104 ILE A CA 1
ATOM 869 C C . ILE A 1 104 ? 11.520 10.128 -23.536 1.00 90.19 104 ILE A C 1
ATOM 871 O O . ILE A 1 104 ? 12.712 10.302 -23.292 1.00 90.19 104 ILE A O 1
ATOM 875 N N . GLY A 1 105 ? 11.097 9.056 -24.213 1.00 85.00 105 GLY A N 1
ATOM 876 C CA . GLY A 1 105 ? 12.008 8.061 -24.780 1.00 85.00 105 GLY A CA 1
ATOM 877 C C . GLY A 1 105 ? 12.667 7.129 -23.756 1.00 85.00 105 GLY A C 1
ATOM 878 O O . GLY A 1 105 ? 13.651 6.466 -24.086 1.00 85.00 105 GLY A O 1
ATOM 879 N N . LEU A 1 106 ? 12.134 7.009 -22.531 1.00 86.81 106 LEU A N 1
ATOM 880 C CA . LEU A 1 106 ? 12.518 5.944 -21.593 1.00 86.81 106 LEU A CA 1
ATOM 881 C C . LEU A 1 106 ? 11.875 4.620 -22.028 1.00 86.81 106 LEU A C 1
ATOM 883 O O . LEU A 1 106 ? 10.978 4.085 -21.372 1.00 86.81 106 LEU A O 1
ATOM 887 N N . VAL A 1 107 ? 12.355 4.087 -23.148 1.00 85.81 107 VAL A N 1
ATOM 888 C CA . VAL A 1 107 ? 11.964 2.790 -23.705 1.00 85.81 107 VAL A CA 1
ATOM 889 C C . VAL A 1 107 ? 13.114 1.813 -23.503 1.00 85.81 107 VAL A C 1
ATOM 891 O O . VAL A 1 107 ? 14.272 2.163 -23.703 1.00 85.81 107 VAL A O 1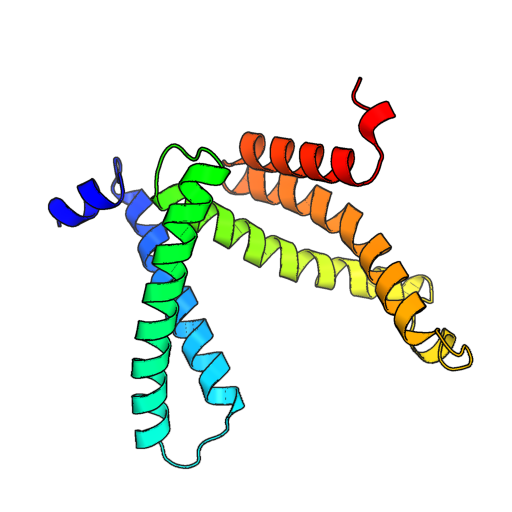
ATOM 894 N N . LYS A 1 108 ? 12.802 0.569 -23.125 1.00 83.06 108 LYS A N 1
ATOM 895 C CA . LYS A 1 108 ? 13.805 -0.467 -22.826 1.00 83.06 108 LYS A CA 1
ATOM 896 C C . LYS A 1 108 ? 14.798 -0.693 -23.980 1.00 83.06 108 LYS A C 1
ATOM 898 O O . LYS A 1 108 ? 15.966 -0.957 -23.725 1.00 83.06 108 LYS A O 1
ATOM 903 N N . VAL A 1 109 ? 14.337 -0.540 -25.224 1.00 85.62 109 VAL A N 1
ATOM 904 C CA . VAL A 1 109 ? 15.143 -0.683 -26.450 1.00 85.62 109 VAL A CA 1
ATOM 905 C C . VAL A 1 109 ? 16.312 0.305 -26.483 1.00 85.62 109 VAL A C 1
ATOM 907 O O . VAL A 1 109 ? 17.415 -0.085 -26.836 1.00 85.62 109 VAL A O 1
ATOM 910 N N . ASN A 1 110 ? 16.118 1.537 -26.004 1.00 84.31 110 ASN A N 1
ATOM 911 C CA . ASN A 1 110 ? 17.152 2.581 -26.014 1.00 84.31 110 ASN A CA 1
ATOM 912 C C . ASN A 1 110 ? 18.318 2.295 -25.052 1.00 84.31 110 ASN A C 1
ATOM 914 O O . ASN A 1 110 ? 19.314 3.009 -25.058 1.00 84.31 110 ASN A O 1
ATOM 918 N N . PHE A 1 111 ? 18.191 1.269 -24.207 1.00 86.00 111 PHE A N 1
ATOM 919 C CA . PHE A 1 111 ? 19.219 0.843 -23.263 1.00 86.00 111 PHE A CA 1
ATOM 920 C C . PHE A 1 111 ? 19.758 -0.560 -23.587 1.00 86.00 111 PHE A C 1
ATOM 922 O O . PHE A 1 111 ? 20.556 -1.084 -22.817 1.00 86.00 111 PHE A O 1
ATOM 929 N N . ALA A 1 112 ? 19.335 -1.193 -24.687 1.00 82.06 112 ALA A N 1
ATOM 930 C CA . ALA A 1 112 ? 19.699 -2.578 -24.996 1.00 82.06 112 ALA A CA 1
ATOM 931 C C . ALA A 1 112 ? 21.211 -2.774 -25.218 1.00 82.06 112 ALA A C 1
ATOM 933 O O . ALA A 1 112 ? 21.749 -3.805 -24.821 1.00 82.06 112 ALA A O 1
ATOM 934 N N . ASP A 1 113 ? 21.893 -1.765 -25.765 1.00 83.38 113 ASP A N 1
ATOM 935 C CA . ASP A 1 113 ? 23.317 -1.834 -26.128 1.00 83.38 113 ASP A CA 1
ATOM 936 C C . ASP A 1 113 ? 24.271 -1.611 -24.939 1.00 83.38 113 ASP A C 1
ATOM 938 O O . ASP A 1 113 ? 25.489 -1.736 -25.064 1.00 83.38 113 ASP A O 1
ATOM 942 N N . VAL A 1 114 ? 23.739 -1.285 -23.756 1.00 86.44 114 VAL A N 1
ATOM 943 C CA . VAL A 1 114 ? 24.531 -1.024 -22.548 1.00 86.44 114 VAL A CA 1
ATOM 944 C C . VAL A 1 114 ? 24.557 -2.274 -21.668 1.00 86.44 114 VAL A C 1
ATOM 946 O O . VAL A 1 114 ? 23.508 -2.801 -21.305 1.00 86.44 114 VAL A O 1
ATOM 949 N N . PHE A 1 115 ? 25.746 -2.695 -21.217 1.00 83.00 115 PHE A N 1
ATOM 950 C CA . PHE A 1 115 ? 25.932 -3.871 -20.343 1.00 83.00 115 PHE A CA 1
ATOM 951 C C . PHE A 1 115 ? 25.034 -3.856 -19.082 1.00 83.00 115 PHE A C 1
ATOM 953 O O . PHE A 1 115 ? 24.533 -4.891 -18.652 1.00 83.00 115 PHE A O 1
ATOM 960 N N . LEU A 1 116 ? 24.766 -2.667 -18.523 1.00 87.25 116 LEU A N 1
ATOM 961 C CA . LEU A 1 116 ? 23.853 -2.436 -17.388 1.00 87.25 116 LEU A CA 1
ATOM 962 C C . LEU A 1 116 ? 22.530 -1.753 -17.778 1.00 87.25 116 LEU A C 1
ATOM 964 O O . LEU A 1 116 ? 21.794 -1.269 -16.915 1.00 87.25 116 LEU A O 1
ATOM 968 N N . GLY A 1 117 ? 22.194 -1.704 -19.063 1.00 87.44 117 GLY A N 1
ATOM 969 C CA . GLY A 1 117 ? 21.091 -0.898 -19.575 1.00 87.44 117 GLY A CA 1
ATOM 970 C C . GLY A 1 117 ? 19.717 -1.261 -19.014 1.00 87.44 117 GLY A C 1
ATOM 971 O O . GLY A 1 117 ? 18.938 -0.374 -18.672 1.00 87.44 117 GLY A O 1
ATOM 972 N N . ASN A 1 118 ? 19.447 -2.550 -18.788 1.00 87.62 118 ASN A N 1
ATOM 973 C CA . ASN A 1 118 ? 18.217 -2.988 -18.118 1.00 87.62 118 ASN A CA 1
ATOM 974 C C . ASN A 1 118 ? 18.107 -2.449 -16.682 1.00 87.62 118 ASN A C 1
ATOM 976 O O . ASN A 1 118 ? 17.033 -2.013 -16.268 1.00 87.62 118 ASN A O 1
ATOM 980 N N . ALA A 1 119 ? 19.205 -2.463 -15.921 1.00 90.06 119 ALA A N 1
ATOM 981 C CA . ALA A 1 119 ? 19.215 -1.948 -14.555 1.00 90.06 119 ALA A CA 1
ATOM 982 C C . ALA A 1 119 ? 19.005 -0.428 -14.547 1.00 90.06 119 ALA A C 1
ATOM 984 O O . ALA A 1 119 ? 18.167 0.074 -13.799 1.00 90.06 119 ALA A O 1
ATOM 985 N N . ILE A 1 120 ? 19.699 0.290 -15.435 1.00 90.00 120 ILE A N 1
ATOM 986 C CA . ILE A 1 120 ? 19.565 1.743 -15.598 1.00 90.00 120 ILE A CA 1
ATOM 987 C C . ILE A 1 120 ? 18.122 2.111 -15.960 1.00 90.00 120 ILE A C 1
ATOM 989 O O . ILE A 1 120 ? 17.536 2.979 -15.314 1.00 90.00 120 ILE A O 1
ATOM 993 N N . TYR A 1 121 ? 17.515 1.405 -16.917 1.00 91.50 121 TYR A N 1
ATOM 994 C CA . TYR A 1 121 ? 16.118 1.597 -17.304 1.00 91.50 121 TYR A CA 1
ATOM 995 C C . TYR A 1 121 ? 15.168 1.505 -16.102 1.00 91.50 121 TYR A C 1
ATOM 997 O O . TYR A 1 121 ? 14.365 2.412 -15.874 1.00 91.50 121 TYR A O 1
ATOM 1005 N N . TYR A 1 122 ? 15.265 0.436 -15.304 1.00 91.00 122 TYR A N 1
ATOM 1006 C CA . TYR A 1 122 ? 14.376 0.258 -14.155 1.00 91.00 122 TYR A CA 1
ATOM 1007 C C . TYR A 1 122 ? 14.637 1.278 -13.045 1.00 91.00 122 TYR A C 1
ATOM 1009 O O . TYR A 1 122 ? 13.677 1.750 -12.435 1.00 91.00 122 TYR A O 1
ATOM 1017 N N . VAL A 1 123 ? 15.893 1.667 -12.805 1.00 92.19 123 VAL A N 1
ATOM 1018 C CA . VAL A 1 123 ? 16.233 2.716 -11.831 1.00 92.19 123 VAL A CA 1
ATOM 1019 C C . VAL A 1 123 ? 15.662 4.064 -12.265 1.00 92.19 123 VAL A C 1
ATOM 1021 O O . VAL A 1 123 ? 15.004 4.723 -11.461 1.00 92.19 123 VAL A O 1
ATOM 1024 N N . LEU A 1 124 ? 15.834 4.457 -13.530 1.00 92.19 124 LEU A N 1
ATOM 1025 C CA . LEU A 1 124 ? 15.279 5.703 -14.068 1.00 92.19 124 LEU A CA 1
ATOM 1026 C C . LEU A 1 124 ? 13.748 5.690 -14.050 1.00 92.19 124 LEU A C 1
ATOM 1028 O O . LEU A 1 124 ? 13.125 6.661 -13.618 1.00 92.19 124 LEU A O 1
ATOM 1032 N N . LYS A 1 125 ? 13.129 4.572 -14.444 1.00 91.56 125 LYS A N 1
ATOM 1033 C CA . LYS A 1 125 ? 11.671 4.410 -14.398 1.00 91.56 125 LYS A CA 1
ATOM 1034 C C . LYS A 1 125 ? 11.135 4.482 -12.968 1.00 91.56 125 LYS A C 1
ATOM 1036 O O . LYS A 1 125 ? 10.104 5.117 -12.734 1.00 91.56 125 LYS A O 1
ATOM 1041 N N . LEU A 1 126 ? 11.833 3.888 -12.000 1.00 92.06 126 LEU A N 1
ATOM 1042 C CA . LEU A 1 126 ? 11.488 3.994 -10.583 1.00 92.06 126 LEU A CA 1
ATOM 1043 C C . LEU A 1 126 ? 11.628 5.440 -10.095 1.00 92.06 126 LEU A C 1
ATOM 1045 O O . LEU A 1 126 ? 10.706 5.957 -9.465 1.00 92.06 126 LEU A O 1
ATOM 1049 N N . LEU A 1 127 ? 12.736 6.108 -10.424 1.00 91.44 127 LEU A N 1
ATOM 1050 C CA . LEU A 1 127 ? 12.988 7.500 -10.052 1.00 91.44 127 LEU A CA 1
ATOM 1051 C C . LEU A 1 127 ? 11.901 8.433 -10.597 1.00 91.44 127 LEU A C 1
ATOM 1053 O O . LEU A 1 127 ? 11.446 9.314 -9.871 1.00 91.44 127 LEU A O 1
ATOM 1057 N N . LEU A 1 128 ? 11.447 8.194 -11.831 1.00 92.38 128 LEU A N 1
ATOM 1058 C CA . LEU A 1 128 ? 10.345 8.923 -12.451 1.00 92.38 128 LEU A CA 1
ATOM 1059 C C . LEU A 1 128 ? 9.000 8.616 -11.782 1.00 92.38 128 LEU A C 1
ATOM 1061 O O . LEU A 1 128 ? 8.204 9.525 -11.588 1.00 92.38 128 LEU A O 1
ATOM 1065 N N . THR A 1 129 ? 8.739 7.364 -11.397 1.00 93.12 129 THR A N 1
ATOM 1066 C CA . THR A 1 129 ? 7.454 6.955 -10.792 1.00 93.12 129 THR A CA 1
ATOM 1067 C C . THR A 1 129 ? 7.301 7.464 -9.353 1.00 93.12 129 THR A C 1
ATOM 1069 O O . THR A 1 129 ? 6.208 7.839 -8.927 1.00 93.12 129 THR A O 1
ATOM 1072 N N . LEU A 1 130 ? 8.395 7.513 -8.585 1.00 92.12 130 LEU A N 1
ATOM 1073 C CA . LEU A 1 130 ? 8.404 7.929 -7.178 1.00 92.12 130 LEU A CA 1
ATOM 1074 C C . LEU A 1 130 ? 7.771 9.310 -6.881 1.00 92.12 130 LEU A C 1
ATOM 1076 O O . LEU A 1 130 ? 7.034 9.394 -5.892 1.00 92.12 130 LEU A O 1
ATOM 1080 N N . PRO A 1 131 ? 8.023 10.402 -7.633 1.00 91.19 131 PRO A N 1
ATOM 1081 C CA . PRO A 1 131 ? 7.366 11.688 -7.397 1.00 91.19 131 PRO A CA 1
ATOM 1082 C C . PRO A 1 131 ? 5.853 11.622 -7.627 1.00 91.19 131 PRO A C 1
ATOM 1084 O O . PRO A 1 131 ? 5.103 12.087 -6.767 1.00 91.19 131 PRO A O 1
ATOM 1087 N N . PHE A 1 132 ? 5.388 10.975 -8.703 1.00 92.88 132 PHE A N 1
ATOM 1088 C CA . PHE A 1 132 ? 3.952 10.777 -8.938 1.00 92.88 132 PHE A CA 1
ATOM 1089 C C . PHE A 1 132 ? 3.319 9.959 -7.818 1.00 92.88 132 PHE A C 1
ATOM 1091 O O . PHE A 1 132 ? 2.282 10.344 -7.281 1.00 92.88 132 PHE A O 1
ATOM 1098 N N . TYR A 1 133 ? 3.982 8.880 -7.394 1.00 93.62 133 TYR A N 1
ATOM 1099 C CA . TYR A 1 133 ? 3.519 8.063 -6.279 1.00 93.62 133 TYR A CA 1
ATOM 1100 C C . TYR A 1 133 ? 3.336 8.885 -4.995 1.00 93.62 133 TYR A C 1
ATOM 1102 O O . TYR A 1 133 ? 2.314 8.745 -4.333 1.00 93.62 133 TYR A O 1
ATOM 1110 N N . LYS A 1 134 ? 4.263 9.795 -4.655 1.00 92.38 134 LYS A N 1
ATOM 1111 C CA . LYS A 1 134 ? 4.129 10.677 -3.475 1.00 92.38 134 LYS A CA 1
ATOM 1112 C C . LYS A 1 134 ? 2.906 11.587 -3.556 1.00 92.38 134 LYS A C 1
ATOM 1114 O O . LYS A 1 134 ? 2.178 11.697 -2.572 1.00 92.38 134 LYS A O 1
ATOM 1119 N N . ILE A 1 135 ? 2.697 12.232 -4.704 1.00 93.75 135 ILE A N 1
ATOM 1120 C CA . ILE A 1 135 ? 1.571 13.153 -4.915 1.00 93.75 135 ILE A CA 1
ATOM 1121 C C . ILE A 1 135 ? 0.250 12.388 -4.798 1.00 93.75 135 ILE A C 1
ATOM 1123 O O . ILE A 1 135 ? -0.632 12.789 -4.039 1.00 93.75 135 ILE A O 1
ATOM 1127 N N . LEU A 1 136 ? 0.146 11.240 -5.473 1.00 94.88 136 LEU A N 1
ATOM 1128 C CA . LEU A 1 136 ? -1.037 10.381 -5.419 1.00 94.88 136 LEU A CA 1
ATOM 1129 C C . LEU A 1 136 ? -1.288 9.857 -4.007 1.00 94.88 136 LEU A C 1
ATOM 1131 O O . LEU A 1 136 ? -2.421 9.865 -3.546 1.00 94.88 136 LEU A O 1
ATOM 1135 N N . LEU A 1 137 ? -0.249 9.435 -3.295 1.00 94.62 137 LEU A N 1
ATOM 1136 C CA . LEU A 1 137 ? -0.361 8.904 -1.940 1.00 94.62 137 LEU A CA 1
ATOM 1137 C C . LEU A 1 137 ? -0.939 9.939 -0.965 1.00 94.62 137 LEU A C 1
ATOM 1139 O O . L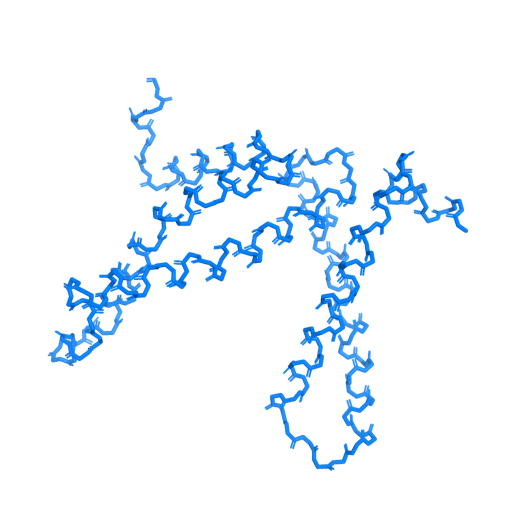EU A 1 137 ? -1.787 9.594 -0.143 1.00 94.62 137 LEU A O 1
ATOM 1143 N N . VAL A 1 138 ? -0.558 11.212 -1.095 1.00 95.81 138 VAL A N 1
ATOM 1144 C CA . VAL A 1 138 ? -1.166 12.305 -0.318 1.00 95.81 138 VAL A CA 1
ATOM 1145 C C . VAL A 1 138 ? -2.591 12.612 -0.800 1.00 95.81 138 VAL A C 1
ATOM 1147 O O . VAL A 1 138 ? -3.483 12.769 0.034 1.00 95.81 138 VAL A O 1
ATOM 1150 N N . GLY A 1 139 ? -2.830 12.641 -2.115 1.00 96.00 139 GLY A N 1
ATOM 1151 C CA . GLY A 1 139 ? -4.148 12.920 -2.701 1.00 96.00 139 GLY A CA 1
ATOM 1152 C C . GLY A 1 139 ? -5.209 11.866 -2.364 1.00 96.00 139 GLY A C 1
ATOM 1153 O O . GLY A 1 139 ? -6.277 12.193 -1.853 1.00 96.00 139 GLY A O 1
ATOM 1154 N N . PHE A 1 140 ? -4.903 10.583 -2.557 1.00 94.81 140 PHE A N 1
ATOM 1155 C CA . PHE A 1 140 ? -5.772 9.483 -2.131 1.00 94.81 140 PHE A CA 1
ATOM 1156 C C . PHE A 1 140 ? -5.854 9.393 -0.605 1.00 94.81 140 PHE A C 1
ATOM 1158 O O . PHE A 1 140 ? -6.919 9.102 -0.068 1.00 94.81 140 PHE A O 1
ATOM 1165 N N . GLY A 1 141 ? -4.773 9.705 0.115 1.00 94.00 141 GLY A N 1
ATOM 1166 C CA . GLY A 1 141 ? -4.822 9.845 1.566 1.00 94.00 141 GLY A CA 1
ATOM 1167 C C . GLY A 1 141 ? -5.868 10.868 2.010 1.00 94.00 141 GLY A C 1
ATOM 1168 O O . GLY A 1 141 ? -6.643 10.587 2.919 1.00 94.00 141 GLY A O 1
ATOM 1169 N N . TRP A 1 142 ? -5.952 12.015 1.338 1.00 95.12 142 TRP A N 1
ATOM 1170 C CA . TRP A 1 142 ? -7.002 13.008 1.566 1.00 95.12 142 TRP A CA 1
ATOM 1171 C C . TRP A 1 142 ? -8.398 12.479 1.220 1.00 95.12 142 TRP A C 1
ATOM 1173 O O . TRP A 1 142 ? -9.292 12.561 2.061 1.00 95.12 142 TRP A O 1
ATOM 1183 N N . LEU A 1 143 ? -8.559 11.841 0.057 1.00 93.94 143 LEU A N 1
ATOM 1184 C CA . LEU A 1 143 ? -9.839 11.283 -0.401 1.00 93.94 143 LEU A CA 1
ATOM 1185 C C . LEU A 1 143 ? -10.419 10.242 0.572 1.00 93.94 143 LEU A C 1
ATOM 1187 O O . LEU A 1 143 ? -11.625 10.201 0.796 1.00 93.94 143 LEU A O 1
ATOM 1191 N N . PHE A 1 144 ? -9.563 9.423 1.187 1.00 90.94 144 PHE A N 1
ATOM 1192 C CA . PHE A 1 144 ? -9.966 8.389 2.146 1.00 90.94 144 PHE A CA 1
ATOM 1193 C C . PHE A 1 144 ? -9.939 8.858 3.617 1.00 90.94 144 PHE A C 1
ATOM 1195 O O . PHE A 1 144 ? -10.165 8.049 4.520 1.00 90.94 144 PHE A O 1
ATOM 1202 N N . GLY A 1 145 ? -9.680 10.143 3.887 1.00 90.12 145 GLY A N 1
ATOM 1203 C CA . GLY A 1 145 ? -9.696 10.710 5.245 1.00 90.12 145 GLY A CA 1
ATOM 1204 C C . GLY A 1 145 ? -8.477 10.360 6.111 1.00 90.12 145 GLY A C 1
ATOM 1205 O O . GLY A 1 145 ? -8.551 10.398 7.336 1.00 90.12 145 GLY A O 1
ATOM 1206 N N . GLU A 1 146 ? -7.350 10.012 5.491 1.00 92.06 146 GLU A N 1
ATOM 1207 C CA . GLU A 1 146 ? -6.065 9.663 6.119 1.00 92.06 146 GLU A CA 1
ATOM 1208 C C . GLU A 1 146 ? -4.933 10.640 5.730 1.00 92.06 146 GLU A C 1
ATOM 1210 O O . GLU A 1 146 ? -3.752 10.283 5.731 1.00 92.06 146 GLU A O 1
ATOM 1215 N N . PHE A 1 147 ? -5.270 11.892 5.395 1.00 92.69 147 PHE A N 1
ATOM 1216 C CA . PHE A 1 147 ? -4.317 12.895 4.898 1.00 92.69 147 PHE A CA 1
ATOM 1217 C C . PHE A 1 147 ? -3.085 13.055 5.797 1.00 92.69 147 PHE A C 1
ATOM 1219 O O . PHE A 1 147 ? -1.959 12.920 5.325 1.00 92.69 147 PHE A O 1
ATOM 1226 N N . SER A 1 148 ? -3.276 13.286 7.100 1.00 91.12 148 SER A N 1
ATOM 1227 C CA . SER A 1 148 ? -2.171 13.510 8.043 1.00 91.12 148 SER A CA 1
ATOM 1228 C C . SER A 1 148 ? -1.227 12.310 8.135 1.00 91.12 148 SER A C 1
ATOM 1230 O O . SER A 1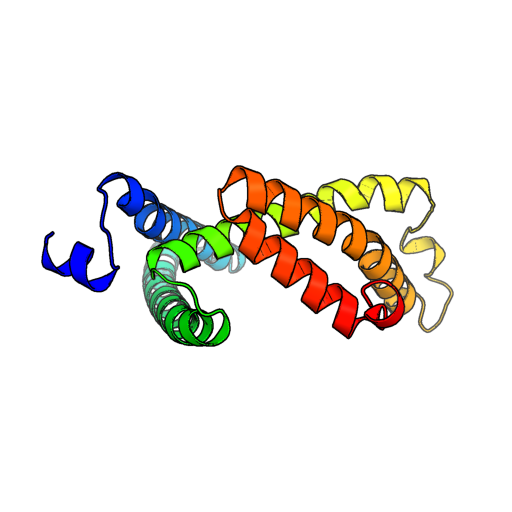 148 ? -0.011 12.478 8.243 1.00 91.12 148 SER A O 1
ATOM 1232 N N . PHE A 1 149 ? -1.770 11.091 8.056 1.00 93.69 149 PHE A N 1
ATOM 1233 C CA . PHE A 1 149 ? -0.976 9.866 8.043 1.00 93.69 149 PHE A CA 1
ATOM 1234 C C . PHE A 1 149 ? -0.090 9.809 6.794 1.00 93.69 149 PHE A C 1
ATOM 1236 O O . PHE A 1 149 ? 1.132 9.668 6.898 1.00 93.69 149 PHE A O 1
ATOM 1243 N N . PHE A 1 150 ? -0.693 9.981 5.618 1.00 95.31 150 PHE A N 1
ATOM 1244 C CA . PHE A 1 150 ? -0.003 9.861 4.337 1.00 95.31 150 PHE A CA 1
ATOM 1245 C C . PHE A 1 150 ? 0.939 11.031 4.042 1.00 95.31 150 PHE A C 1
ATOM 1247 O O . PHE A 1 150 ? 2.014 10.818 3.483 1.00 95.31 150 PHE A O 1
ATOM 1254 N N . LEU A 1 151 ? 0.626 12.241 4.506 1.00 93.62 151 LEU A N 1
ATOM 1255 C CA . LEU A 1 151 ? 1.537 13.382 4.449 1.00 93.62 151 LEU A CA 1
ATOM 1256 C C . LEU A 1 151 ? 2.798 13.119 5.284 1.00 93.62 151 LEU A C 1
ATOM 1258 O O . LEU A 1 151 ? 3.917 13.317 4.809 1.00 93.62 151 LEU A O 1
ATOM 1262 N N . ASN A 1 152 ? 2.640 12.609 6.508 1.00 92.81 152 ASN A N 1
ATOM 1263 C CA . ASN A 1 152 ? 3.771 12.222 7.354 1.00 92.81 152 ASN A CA 1
ATOM 1264 C C . ASN A 1 152 ? 4.563 11.055 6.754 1.00 92.81 152 ASN A C 1
ATOM 1266 O O . ASN A 1 152 ? 5.792 11.021 6.856 1.00 92.81 152 ASN A O 1
ATOM 1270 N N . PHE A 1 153 ? 3.880 10.111 6.107 1.00 92.06 153 PHE A N 1
ATOM 1271 C CA . PHE A 1 153 ? 4.517 9.015 5.386 1.00 92.06 153 PHE A CA 1
ATOM 1272 C C . PHE A 1 153 ? 5.360 9.531 4.207 1.00 92.06 153 PHE A C 1
ATOM 1274 O O . PHE A 1 153 ? 6.537 9.180 4.098 1.00 92.06 153 PHE A O 1
ATOM 1281 N N . ALA A 1 154 ? 4.807 10.426 3.382 1.00 92.06 154 ALA A N 1
ATOM 1282 C CA . ALA A 1 154 ? 5.501 11.048 2.255 1.00 92.06 154 ALA A CA 1
ATOM 1283 C C . ALA A 1 154 ? 6.720 11.870 2.710 1.00 92.06 154 ALA A C 1
ATOM 1285 O O . ALA A 1 154 ? 7.808 11.718 2.145 1.00 92.06 154 ALA A O 1
ATOM 1286 N N . LYS A 1 155 ? 6.579 12.663 3.783 1.00 89.81 155 LYS A N 1
ATOM 1287 C CA . LYS A 1 155 ? 7.687 13.409 4.410 1.00 89.81 155 LYS A CA 1
ATOM 1288 C C . LYS A 1 155 ? 8.799 12.477 4.899 1.00 89.81 155 LYS A C 1
ATOM 1290 O O . LYS A 1 155 ? 9.967 12.686 4.577 1.00 89.81 155 LYS A O 1
ATOM 1295 N N . LYS A 1 156 ? 8.454 11.398 5.615 1.00 89.88 156 LYS A N 1
ATOM 1296 C CA . LYS A 1 156 ? 9.432 10.387 6.065 1.00 89.88 156 LYS A CA 1
ATOM 1297 C C . LYS A 1 156 ? 10.149 9.719 4.891 1.00 89.88 156 LYS A C 1
ATOM 1299 O O . LYS A 1 156 ? 11.341 9.436 4.994 1.00 89.88 156 LYS A O 1
ATOM 1304 N N . MET A 1 157 ? 9.450 9.475 3.783 1.00 89.00 157 MET A N 1
ATOM 1305 C CA . MET A 1 157 ? 10.054 8.906 2.579 1.00 89.00 157 MET A CA 1
ATOM 1306 C C . MET A 1 157 ? 11.029 9.886 1.910 1.00 89.00 157 MET A C 1
ATOM 1308 O O . MET A 1 157 ? 12.114 9.477 1.511 1.00 89.00 157 MET A O 1
ATOM 1312 N N . LEU A 1 158 ? 10.693 11.180 1.843 1.00 86.69 158 LEU A N 1
ATOM 1313 C CA . LEU A 1 158 ? 11.590 12.233 1.345 1.00 86.69 158 LEU A CA 1
ATOM 1314 C C . LEU A 1 158 ? 12.847 12.394 2.207 1.00 86.69 158 LEU A C 1
ATOM 1316 O O . LEU A 1 158 ? 13.948 12.468 1.666 1.00 86.69 158 LEU A O 1
ATOM 1320 N N . TYR A 1 159 ? 12.695 12.368 3.531 1.00 86.19 159 TYR A N 1
ATOM 1321 C CA . TYR A 1 159 ? 13.819 12.437 4.466 1.00 86.19 159 TYR A CA 1
ATOM 1322 C C . TYR A 1 159 ? 14.844 11.318 4.220 1.00 86.19 159 TYR A C 1
ATOM 1324 O O . TYR A 1 159 ? 16.047 11.566 4.203 1.00 86.19 159 TYR A O 1
ATOM 1332 N N . ARG A 1 160 ? 14.371 10.087 3.978 1.00 84.62 160 ARG A N 1
ATOM 1333 C CA . ARG A 1 160 ? 15.231 8.918 3.709 1.00 84.62 160 ARG A CA 1
ATOM 1334 C C . ARG A 1 160 ? 15.903 8.943 2.338 1.00 84.62 160 ARG A C 1
ATOM 1336 O O . ARG A 1 160 ? 16.907 8.271 2.162 1.00 84.62 160 ARG A O 1
ATOM 1343 N N . LEU A 1 161 ? 15.368 9.716 1.396 1.00 82.44 161 LEU A N 1
ATOM 1344 C CA . LEU A 1 161 ? 15.949 9.924 0.068 1.00 82.44 161 LEU A CA 1
ATOM 1345 C C . LEU A 1 161 ? 16.965 11.082 0.039 1.00 82.44 161 LEU A C 1
ATOM 1347 O O . LEU A 1 161 ? 17.380 11.491 -1.038 1.00 82.44 161 LEU A O 1
ATOM 1351 N N . GLY A 1 162 ? 17.350 11.634 1.197 1.00 79.81 162 GLY A N 1
ATOM 1352 C CA . GLY A 1 162 ? 18.373 12.682 1.299 1.00 79.81 162 GLY A CA 1
ATOM 1353 C C . GLY A 1 162 ? 17.841 14.118 1.251 1.00 79.81 162 GLY A C 1
ATOM 1354 O O . GLY A 1 162 ? 18.602 15.058 1.457 1.00 79.81 162 GLY A O 1
ATOM 1355 N N . PHE A 1 163 ? 16.528 14.324 1.097 1.00 76.31 163 PHE A N 1
ATOM 1356 C CA . PHE A 1 163 ? 15.916 15.662 1.034 1.00 76.31 163 PHE A CA 1
ATOM 1357 C C . PHE A 1 163 ? 15.712 16.319 2.410 1.00 76.31 163 PHE A C 1
ATOM 1359 O O . PHE A 1 163 ? 14.918 17.247 2.542 1.00 76.31 163 PHE A O 1
ATOM 1366 N N . LYS A 1 164 ? 16.438 15.875 3.446 1.00 70.50 164 LYS A N 1
ATOM 1367 C CA . LYS A 1 164 ? 16.352 16.425 4.812 1.00 70.50 164 LYS A CA 1
ATOM 1368 C C . LYS A 1 164 ? 16.538 17.950 4.849 1.00 70.50 164 LYS A C 1
ATOM 1370 O O . LYS A 1 164 ? 15.923 18.611 5.675 1.00 70.50 164 LYS A O 1
ATOM 1375 N N . ARG A 1 165 ? 17.344 18.499 3.934 1.00 71.50 165 ARG A N 1
ATOM 1376 C CA . ARG A 1 165 ? 17.679 19.930 3.852 1.00 71.50 165 ARG A CA 1
ATOM 1377 C C . ARG A 1 165 ? 16.511 20.852 3.470 1.00 71.50 165 ARG A C 1
ATOM 1379 O O . ARG A 1 165 ? 16.598 22.032 3.758 1.00 71.50 165 ARG A O 1
ATOM 1386 N N . PHE A 1 166 ? 15.447 20.340 2.846 1.00 67.06 166 PHE A N 1
ATOM 1387 C CA . PHE A 1 166 ? 14.330 21.158 2.335 1.00 67.06 166 PHE A CA 1
ATOM 1388 C C . PHE A 1 166 ? 13.144 21.286 3.305 1.00 67.06 166 PHE A C 1
ATOM 1390 O O . PHE A 1 166 ? 12.146 21.916 2.971 1.00 67.06 166 PHE A O 1
ATOM 1397 N N . PHE A 1 167 ? 13.216 20.650 4.476 1.00 63.97 167 PHE A N 1
ATOM 1398 C CA . PHE A 1 167 ? 12.109 20.574 5.440 1.00 63.97 167 PHE A CA 1
ATOM 1399 C C . PHE A 1 167 ? 12.522 21.024 6.848 1.00 63.97 167 PHE A C 1
ATOM 1401 O O . PHE A 1 167 ? 11.878 20.625 7.820 1.00 63.97 167 PHE A O 1
ATOM 1408 N N . ASN A 1 168 ? 13.612 21.788 6.940 1.00 52.00 168 ASN A N 1
ATOM 1409 C CA . ASN A 1 168 ? 14.177 22.320 8.175 1.00 52.00 168 ASN A CA 1
ATOM 1410 C C . ASN A 1 168 ? 13.919 23.821 8.270 1.00 52.00 168 ASN A C 1
ATOM 1412 O O . ASN A 1 168 ? 14.011 24.473 7.206 1.00 52.00 168 ASN A O 1
#

Secondary structure (DSSP, 8-state):
-HHHHHHTT--SGGGGHHHHHHHHHHHHHHHHHHHTT--S-HHHHHHHHHHHHHHHHHHHHHHHHHHHHHHT-S-HHHHHHHHHHHHHHHHHHHHHHHHHHHHTT--GGGGTTSTTHHHHHHHHHHHHHHHHHHHHHHHHHHHTT-HHHHHHHHHHHHHHTTGGGG--